Protein AF-A0A0K1PYU6-F1 (afdb_monomer_lite)

Secondary structure (DSSP, 8-state):
------HHHHHHHHHHHHHHHHHHHHHHHHSS-HHHHHHHHHHHHHHHHHHHHT--THHHHHHHHTTTGGGS-----

Radius of gyration: 31.84 Å; chains: 1; bounding box: 55×22×107 Å

Structure (mmCIF, N/CA/C/O backbone):
data_AF-A0A0K1PYU6-F1
#
_entry.id   AF-A0A0K1PYU6-F1
#
loop_
_atom_site.group_PDB
_atom_site.id
_atom_site.type_symbol
_atom_site.label_atom_id
_atom_site.label_alt_id
_atom_site.label_comp_id
_atom_site.label_asym_id
_atom_site.label_entity_id
_atom_site.label_seq_id
_atom_site.pdbx_PDB_ins_code
_atom_site.Cartn_x
_atom_site.Cartn_y
_atom_site.Cartn_z
_atom_site.occupancy
_atom_site.B_iso_or_equiv
_atom_site.auth_seq_id
_atom_site.auth_comp_id
_atom_site.auth_asym_id
_atom_site.auth_atom_id
_atom_site.pdbx_PDB_model_num
ATOM 1 N N . MET A 1 1 ? 19.447 0.331 -41.815 1.00 53.47 1 MET A N 1
ATOM 2 C CA . MET A 1 1 ? 18.515 0.822 -40.776 1.00 53.47 1 MET A CA 1
ATOM 3 C C . MET A 1 1 ? 18.523 -0.168 -39.621 1.00 53.47 1 MET A C 1
ATOM 5 O O . MET A 1 1 ? 18.067 -1.287 -39.803 1.00 53.47 1 MET A O 1
ATOM 9 N N . GLY A 1 2 ? 19.131 0.181 -38.485 1.00 63.69 2 GLY A N 1
ATOM 10 C CA . GLY A 1 2 ? 19.221 -0.706 -37.319 1.00 63.69 2 GLY A CA 1
ATOM 11 C C . GLY A 1 2 ? 18.160 -0.342 -36.285 1.00 63.69 2 GLY A C 1
ATOM 12 O O . GLY A 1 2 ? 18.189 0.760 -35.746 1.00 63.69 2 GLY A O 1
ATOM 13 N N . ASN A 1 3 ? 17.225 -1.251 -36.009 1.00 74.50 3 ASN A N 1
ATOM 14 C CA . ASN A 1 3 ? 16.235 -1.067 -34.949 1.00 74.50 3 ASN A CA 1
ATOM 15 C C . ASN A 1 3 ? 16.921 -1.210 -33.584 1.00 74.50 3 ASN A C 1
ATOM 17 O O . ASN A 1 3 ? 17.108 -2.319 -33.086 1.00 74.50 3 ASN A O 1
ATOM 21 N N . VAL A 1 4 ? 17.310 -0.088 -32.973 1.00 77.12 4 VAL A N 1
ATOM 22 C CA . VAL A 1 4 ? 17.860 -0.071 -31.611 1.00 77.12 4 VAL A CA 1
ATOM 23 C C . VAL A 1 4 ? 16.724 -0.333 -30.624 1.00 77.12 4 VAL A C 1
ATOM 25 O O . VAL A 1 4 ? 15.973 0.562 -30.233 1.00 77.12 4 VAL A O 1
ATOM 28 N N . VAL A 1 5 ? 16.571 -1.592 -30.225 1.00 76.56 5 VAL A N 1
ATOM 29 C CA . VAL A 1 5 ? 15.599 -1.989 -29.204 1.00 76.56 5 VAL A CA 1
ATOM 30 C C . VAL A 1 5 ? 16.109 -1.582 -27.826 1.00 76.56 5 VAL A C 1
ATOM 32 O O . VAL A 1 5 ? 17.181 -1.987 -27.387 1.00 76.56 5 VAL A O 1
ATOM 35 N N . ASN A 1 6 ? 15.324 -0.780 -27.108 1.00 84.75 6 ASN A N 1
ATOM 36 C CA . ASN A 1 6 ? 15.671 -0.351 -25.758 1.00 84.75 6 ASN A CA 1
ATOM 37 C C . ASN A 1 6 ? 15.435 -1.493 -24.748 1.00 84.75 6 ASN A C 1
ATOM 39 O O . ASN A 1 6 ? 14.303 -1.731 -24.307 1.00 84.75 6 ASN A O 1
ATOM 43 N N . LEU A 1 7 ? 16.516 -2.166 -24.337 1.00 87.19 7 LEU A N 1
ATOM 44 C CA . LEU A 1 7 ? 16.469 -3.269 -23.369 1.00 87.19 7 LEU A CA 1
ATOM 45 C C . LEU A 1 7 ? 15.879 -2.863 -22.008 1.00 87.19 7 LEU A C 1
ATOM 47 O O . LEU A 1 7 ? 15.248 -3.687 -21.345 1.00 87.19 7 LEU A O 1
ATOM 51 N N . ASN A 1 8 ? 16.019 -1.604 -21.584 1.00 88.12 8 ASN A N 1
ATOM 52 C CA . ASN A 1 8 ? 15.472 -1.149 -20.303 1.00 88.12 8 ASN A CA 1
ATOM 53 C C . ASN A 1 8 ? 13.941 -1.145 -20.319 1.00 88.12 8 ASN A C 1
ATOM 55 O O . ASN A 1 8 ? 13.311 -1.561 -19.344 1.00 88.12 8 ASN A O 1
ATOM 59 N N . ARG A 1 9 ? 13.324 -0.724 -21.432 1.00 87.25 9 ARG A N 1
ATOM 60 C CA . ARG A 1 9 ? 11.860 -0.784 -21.595 1.00 87.25 9 ARG A CA 1
ATOM 61 C C . ARG A 1 9 ? 11.365 -2.227 -21.593 1.00 87.25 9 ARG A C 1
ATOM 63 O O . ARG A 1 9 ? 10.360 -2.510 -20.943 1.00 87.25 9 ARG A O 1
ATOM 70 N N . PHE A 1 10 ? 12.090 -3.128 -22.254 1.00 89.06 10 PHE A N 1
ATOM 71 C CA . PHE A 1 10 ? 11.767 -4.554 -22.275 1.00 89.06 10 PHE A CA 1
ATOM 72 C C . PHE A 1 10 ? 11.822 -5.176 -20.872 1.00 89.06 10 PHE A C 1
ATOM 74 O O . PHE A 1 10 ? 10.843 -5.771 -20.422 1.00 89.06 10 PHE A O 1
ATOM 81 N N . ARG A 1 11 ? 12.912 -4.946 -20.126 1.00 92.25 11 ARG A N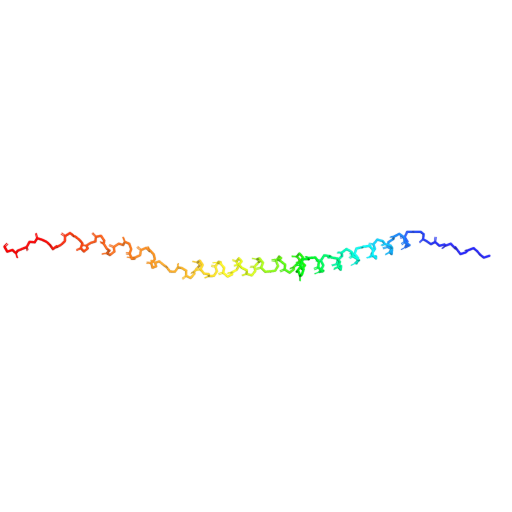 1
ATOM 82 C CA . ARG A 1 11 ? 13.055 -5.414 -18.735 1.00 92.25 11 ARG A CA 1
ATOM 83 C C . ARG A 1 11 ? 11.941 -4.877 -17.835 1.00 92.25 11 ARG A C 1
ATOM 85 O O . ARG A 1 11 ? 11.328 -5.647 -17.101 1.00 92.25 11 ARG A O 1
ATOM 92 N N . LYS A 1 12 ? 11.620 -3.581 -17.933 1.00 92.06 12 LYS A N 1
ATOM 93 C CA . LYS A 1 12 ? 10.518 -2.965 -17.170 1.00 92.06 12 LYS A CA 1
ATOM 94 C C . LYS A 1 12 ? 9.151 -3.554 -17.523 1.00 92.06 12 LYS A C 1
ATOM 96 O O . LYS A 1 12 ? 8.294 -3.641 -16.646 1.00 92.06 12 LYS A O 1
ATOM 101 N N . LYS A 1 13 ? 8.921 -3.920 -18.789 1.00 91.44 13 LYS A N 1
ATOM 102 C CA . LYS A 1 13 ? 7.679 -4.576 -19.220 1.00 91.44 13 LYS A CA 1
ATOM 103 C C . LYS A 1 13 ? 7.565 -5.965 -18.589 1.00 91.44 13 LYS A C 1
ATOM 105 O O . LYS A 1 13 ? 6.576 -6.221 -17.913 1.00 91.44 13 LYS A O 1
ATOM 110 N N . LYS A 1 14 ? 8.618 -6.782 -18.698 1.00 91.75 14 LYS A N 1
ATOM 111 C CA . LYS A 1 14 ? 8.677 -8.119 -18.091 1.00 91.75 14 LYS A CA 1
ATOM 112 C C . LYS A 1 14 ? 8.436 -8.075 -16.577 1.00 91.75 14 LYS A C 1
ATOM 114 O O . LYS A 1 14 ? 7.576 -8.778 -16.070 1.00 91.75 14 LYS A O 1
ATOM 119 N N . GLN A 1 15 ? 9.100 -7.160 -15.865 1.00 93.25 15 GLN A N 1
ATOM 120 C CA . GLN A 1 15 ? 8.888 -6.979 -14.422 1.00 93.25 15 GLN A CA 1
ATOM 121 C C . GLN A 1 15 ? 7.440 -6.615 -14.062 1.00 93.25 15 GLN A C 1
ATOM 123 O O . GLN A 1 15 ? 6.940 -7.038 -13.022 1.00 93.25 15 GLN A O 1
ATOM 128 N N . ARG A 1 16 ? 6.760 -5.811 -14.889 1.00 92.69 16 ARG A N 1
ATOM 129 C CA . ARG A 1 16 ? 5.340 -5.487 -14.682 1.00 92.69 16 ARG A CA 1
ATOM 130 C C . ARG A 1 16 ? 4.442 -6.701 -14.899 1.00 92.69 16 ARG A C 1
ATOM 132 O O . ARG A 1 16 ? 3.528 -6.905 -14.110 1.00 92.69 16 ARG A O 1
ATOM 139 N N . GLU A 1 17 ? 4.715 -7.500 -15.925 1.00 92.81 17 GLU A N 1
ATOM 140 C CA . GLU A 1 17 ? 3.980 -8.738 -16.207 1.00 92.81 17 GLU A CA 1
ATOM 141 C C . GLU A 1 17 ? 4.156 -9.766 -15.079 1.00 92.81 17 GLU A C 1
ATOM 143 O O . GLU A 1 17 ? 3.173 -10.334 -14.608 1.00 92.81 17 GLU A O 1
ATOM 148 N N . ASP A 1 18 ? 5.380 -9.945 -14.579 1.00 90.94 18 ASP A N 1
ATOM 149 C CA . ASP A 1 18 ? 5.670 -10.862 -13.472 1.00 90.94 18 ASP A CA 1
ATOM 150 C C . ASP A 1 18 ? 4.945 -10.434 -12.184 1.00 90.94 18 ASP A C 1
ATOM 152 O O . ASP A 1 18 ? 4.323 -11.259 -11.511 1.00 90.94 18 ASP A O 1
ATOM 156 N N . LYS A 1 19 ? 4.932 -9.128 -11.879 1.00 90.00 19 LYS A N 1
ATOM 157 C CA . LYS A 1 19 ? 4.160 -8.575 -10.753 1.00 90.00 19 LYS A CA 1
ATOM 158 C C . LYS A 1 19 ? 2.654 -8.788 -10.914 1.00 90.00 19 LYS A C 1
ATOM 160 O O . LYS A 1 19 ? 1.982 -9.095 -9.933 1.00 90.00 19 LYS A O 1
ATOM 165 N N . ALA A 1 20 ? 2.118 -8.639 -12.126 1.00 88.12 20 ALA A N 1
ATOM 166 C CA . ALA A 1 20 ? 0.697 -8.858 -12.391 1.00 88.12 20 ALA A CA 1
ATOM 167 C C . ALA A 1 20 ? 0.300 -10.327 -12.163 1.00 88.12 20 ALA A C 1
ATOM 169 O O . ALA A 1 20 ? -0.685 -10.589 -11.476 1.00 88.12 20 ALA A O 1
ATOM 170 N N . LYS A 1 21 ? 1.116 -11.276 -12.641 1.00 89.19 21 LYS A N 1
ATOM 171 C CA . LYS A 1 21 ? 0.916 -12.716 -12.401 1.00 89.19 21 LYS A CA 1
ATOM 172 C C . LYS A 1 21 ? 0.968 -13.059 -10.916 1.00 89.19 21 LYS A C 1
ATOM 174 O O . LYS A 1 21 ? 0.116 -13.784 -10.417 1.00 89.19 21 LYS A O 1
ATOM 179 N N . GLN A 1 22 ? 1.939 -12.511 -10.184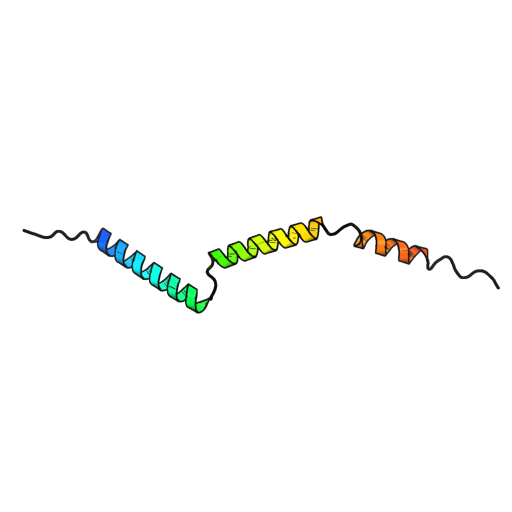 1.00 85.75 22 GLN A N 1
ATOM 180 C CA . GLN A 1 22 ? 2.013 -12.696 -8.733 1.00 85.75 22 GLN A CA 1
ATOM 181 C C . GLN A 1 22 ? 0.775 -12.134 -8.026 1.00 85.75 22 GLN A C 1
ATOM 183 O O . GLN A 1 22 ? 0.245 -12.778 -7.126 1.00 85.75 22 GLN A O 1
ATOM 188 N N . ALA A 1 23 ? 0.278 -10.968 -8.444 1.00 84.88 23 ALA A N 1
ATOM 189 C CA . ALA A 1 23 ? -0.940 -10.388 -7.886 1.00 84.88 23 ALA A CA 1
ATOM 190 C C . ALA A 1 23 ? -2.177 -11.263 -8.149 1.00 84.88 23 ALA A C 1
ATOM 192 O O . ALA A 1 23 ? -3.012 -11.413 -7.260 1.00 84.88 23 ALA A O 1
ATOM 193 N N . GLU A 1 24 ? -2.284 -11.867 -9.332 1.00 84.69 24 GLU A N 1
ATOM 194 C CA . GLU A 1 24 ? -3.347 -12.816 -9.671 1.00 84.69 24 GLU A CA 1
ATOM 195 C C . GLU A 1 24 ? -3.261 -14.093 -8.829 1.00 84.69 24 GLU A C 1
ATOM 197 O O . GLU A 1 24 ? -4.241 -14.482 -8.196 1.00 84.69 24 GLU A O 1
ATOM 202 N N . ILE A 1 25 ? -2.067 -14.677 -8.716 1.00 84.12 25 ILE A N 1
ATOM 203 C CA . ILE A 1 25 ? -1.810 -15.835 -7.854 1.00 84.12 25 ILE A CA 1
ATOM 204 C C . ILE A 1 25 ? -2.166 -15.520 -6.398 1.00 84.12 25 ILE A C 1
ATOM 206 O O . ILE A 1 25 ? -2.814 -16.326 -5.736 1.00 84.12 25 ILE A O 1
ATOM 210 N N . ASN A 1 26 ? -1.784 -14.347 -5.894 1.00 81.69 26 ASN A N 1
ATOM 211 C CA . ASN A 1 26 ? -2.108 -13.921 -4.535 1.00 81.69 26 ASN A CA 1
ATOM 212 C C . ASN A 1 26 ? -3.618 -13.706 -4.351 1.00 81.69 26 ASN A C 1
ATOM 214 O O . ASN A 1 26 ? -4.149 -14.035 -3.292 1.00 81.69 26 ASN A O 1
ATOM 218 N N . ARG A 1 27 ? -4.320 -13.205 -5.378 1.00 80.69 27 ARG A N 1
ATOM 219 C CA . ARG A 1 27 ? -5.782 -13.055 -5.376 1.00 80.69 27 ARG A CA 1
ATOM 220 C C . ARG A 1 27 ? -6.479 -14.416 -5.301 1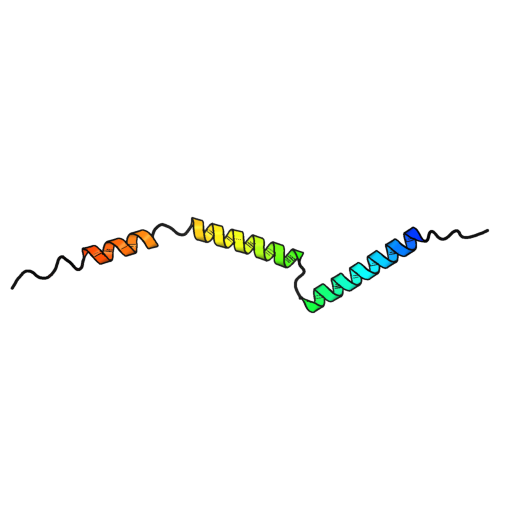.00 80.69 27 ARG A C 1
ATOM 222 O O . ARG A 1 27 ? -7.398 -14.559 -4.506 1.00 80.69 27 ARG A O 1
ATOM 229 N N . VAL A 1 28 ? -6.006 -15.412 -6.054 1.00 80.44 28 VAL A N 1
ATOM 230 C CA . VAL A 1 28 ? -6.533 -16.788 -6.011 1.00 80.44 28 VAL A CA 1
ATOM 231 C C . VAL A 1 28 ? -6.196 -17.475 -4.685 1.00 80.44 28 VAL A C 1
ATOM 233 O O . VAL A 1 28 ? -7.080 -18.027 -4.039 1.00 80.44 28 VAL A O 1
ATOM 236 N N . ARG A 1 29 ? -4.932 -17.424 -4.245 1.00 75.19 29 ARG A N 1
ATOM 237 C CA . ARG A 1 29 ? -4.461 -18.140 -3.045 1.00 75.19 29 ARG A CA 1
ATOM 238 C C . ARG A 1 29 ? -5.049 -17.610 -1.754 1.00 75.19 29 ARG A C 1
ATOM 240 O O . ARG A 1 29 ? -5.321 -18.386 -0.847 1.00 75.19 29 ARG A O 1
ATOM 247 N N . HIS A 1 30 ? -5.178 -16.296 -1.639 1.00 74.81 30 HIS A N 1
ATOM 248 C CA . HIS A 1 30 ? -5.594 -15.689 -0.383 1.00 74.81 30 HIS A CA 1
ATOM 249 C C . HIS A 1 30 ? -7.050 -15.236 -0.402 1.00 74.81 30 HIS A C 1
ATOM 251 O O . HIS A 1 30 ? -7.564 -14.903 0.665 1.00 74.81 30 HIS A O 1
ATOM 257 N N . GLY A 1 31 ? -7.708 -15.171 -1.570 1.00 72.50 31 GLY A N 1
ATOM 258 C CA . GLY A 1 31 ? -9.079 -14.662 -1.755 1.00 72.50 31 GLY A CA 1
ATOM 259 C C . GLY A 1 31 ? -9.258 -13.174 -1.414 1.00 72.50 31 GLY A C 1
ATOM 260 O O . GLY A 1 31 ? -10.187 -12.525 -1.884 1.00 72.50 31 GLY A O 1
ATOM 261 N N . ARG A 1 32 ? -8.342 -12.626 -0.612 1.00 70.81 32 AR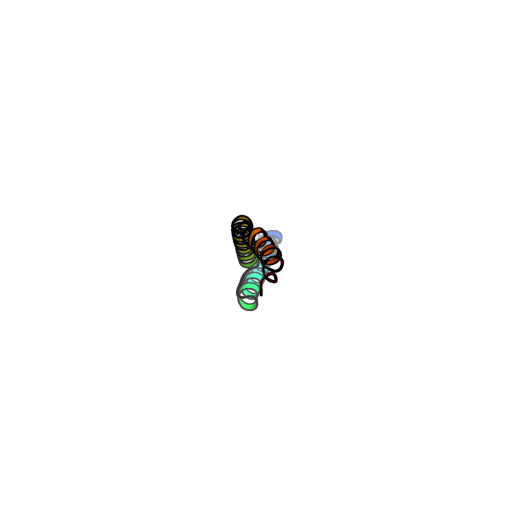G A N 1
ATOM 262 C CA . ARG A 1 32 ? -8.282 -11.273 -0.080 1.00 70.81 32 ARG A CA 1
ATOM 263 C C . ARG A 1 32 ? -6.877 -10.742 -0.323 1.00 70.81 32 ARG A C 1
ATOM 265 O O . ARG A 1 32 ? -5.891 -11.406 0.008 1.00 70.81 32 ARG A O 1
ATOM 272 N N . THR A 1 33 ? -6.766 -9.554 -0.898 1.00 76.75 33 THR A N 1
ATOM 273 C CA . THR A 1 33 ? -5.468 -8.893 -1.079 1.00 76.75 33 THR A CA 1
ATOM 274 C C . THR A 1 33 ? -4.961 -8.333 0.252 1.00 76.75 33 THR A C 1
ATOM 276 O O . THR A 1 33 ? -5.745 -8.108 1.173 1.00 76.75 33 THR A O 1
ATOM 279 N N . GLN A 1 34 ? -3.655 -8.072 0.365 1.00 73.00 34 GLN A N 1
ATOM 280 C CA . GLN A 1 34 ? -3.080 -7.434 1.558 1.00 73.00 34 GLN A CA 1
ATOM 281 C C . GLN A 1 34 ? -3.801 -6.113 1.882 1.00 73.00 34 GLN A C 1
ATOM 283 O O . GLN A 1 34 ? -4.267 -5.927 2.995 1.00 73.00 34 GLN A O 1
ATOM 288 N N . ALA A 1 35 ? -4.046 -5.278 0.866 1.00 75.81 35 ALA A N 1
ATOM 289 C CA . ALA A 1 35 ? -4.776 -4.019 1.017 1.00 75.81 35 ALA A CA 1
ATOM 290 C C . ALA A 1 35 ? -6.219 -4.193 1.531 1.00 75.81 35 ALA A C 1
ATOM 292 O O . ALA A 1 35 ? -6.737 -3.321 2.225 1.00 75.81 35 ALA A O 1
ATOM 293 N N . GLN A 1 36 ? -6.888 -5.300 1.185 1.00 76.12 36 GLN A N 1
ATOM 294 C CA . GLN A 1 36 ? -8.207 -5.620 1.736 1.00 76.12 36 GLN A CA 1
ATOM 295 C C . GLN A 1 36 ? -8.106 -6.040 3.201 1.00 76.12 36 GLN A C 1
ATOM 297 O O . GLN A 1 36 ? -8.904 -5.566 4.000 1.00 76.12 36 GLN A O 1
ATOM 302 N N . LYS A 1 37 ? -7.109 -6.860 3.561 1.00 79.31 37 LYS A N 1
ATOM 303 C CA . LYS A 1 37 ? -6.851 -7.234 4.960 1.00 79.31 37 LYS A CA 1
ATOM 304 C C . LYS A 1 37 ? -6.544 -6.013 5.818 1.00 79.31 37 LYS A C 1
ATOM 306 O O . LYS A 1 37 ? -7.104 -5.893 6.898 1.00 79.31 37 LYS A O 1
ATOM 311 N N . ASP A 1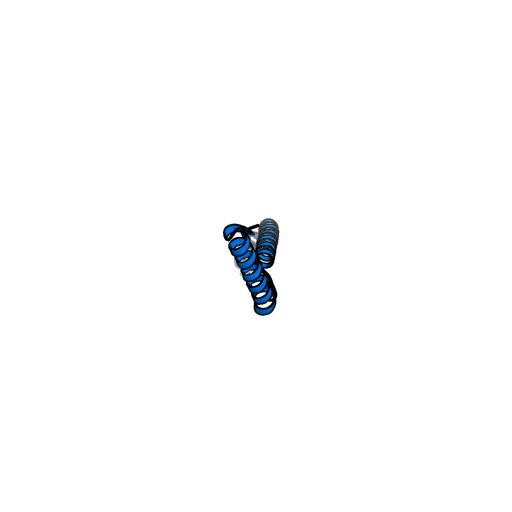 38 ? -5.715 -5.099 5.324 1.00 82.06 38 ASP A N 1
ATOM 312 C CA . ASP A 1 38 ? -5.325 -3.895 6.058 1.00 82.06 38 ASP A CA 1
ATOM 313 C C . ASP A 1 38 ? -6.531 -2.970 6.292 1.00 82.06 38 ASP A C 1
ATOM 315 O O . ASP A 1 38 ? -6.692 -2.425 7.383 1.00 82.06 38 ASP A O 1
ATOM 319 N N . ARG A 1 39 ? -7.427 -2.843 5.299 1.00 82.69 39 ARG A N 1
ATOM 320 C CA . ARG A 1 39 ? -8.711 -2.142 5.474 1.00 82.69 39 ARG A CA 1
ATOM 321 C C . ARG A 1 39 ? -9.601 -2.828 6.505 1.00 82.69 39 ARG A C 1
ATOM 323 O O . ARG A 1 39 ? -10.075 -2.160 7.413 1.00 82.69 39 ARG A O 1
ATOM 330 N N . GLU A 1 40 ? -9.777 -4.144 6.398 1.00 83.00 40 GLU A N 1
ATOM 331 C CA . GLU A 1 40 ? -10.580 -4.928 7.346 1.00 83.00 40 GLU A CA 1
ATOM 332 C C . GLU A 1 40 ? -10.051 -4.775 8.781 1.00 83.00 40 GLU A C 1
ATOM 334 O O . GLU A 1 40 ? -10.823 -4.621 9.722 1.00 83.00 40 GLU A O 1
ATOM 339 N N . LEU A 1 41 ? -8.726 -4.781 8.946 1.00 83.06 41 LEU A N 1
ATOM 340 C CA . LEU A 1 41 ? -8.066 -4.621 10.236 1.00 83.06 41 LEU A CA 1
ATOM 341 C C . LEU A 1 41 ? -8.276 -3.212 10.801 1.00 83.06 41 LEU A C 1
ATOM 343 O O . LEU A 1 41 ? -8.603 -3.067 11.975 1.00 83.06 41 LEU A O 1
ATOM 347 N N . ALA A 1 42 ? -8.141 -2.179 9.966 1.00 87.81 42 ALA A N 1
ATOM 348 C CA . ALA A 1 42 ? -8.407 -0.801 10.366 1.00 87.81 42 ALA A CA 1
ATOM 349 C C . ALA A 1 42 ? -9.877 -0.593 10.764 1.00 87.81 42 ALA A C 1
ATOM 351 O O . ALA A 1 42 ? -10.154 0.095 11.748 1.00 87.81 42 ALA A O 1
ATOM 352 N N . ASP A 1 43 ? -10.814 -1.202 10.039 1.00 85.19 43 ASP A N 1
ATOM 353 C CA . ASP A 1 43 ? -12.241 -1.122 10.347 1.00 85.19 43 ASP A CA 1
ATOM 354 C C . ASP A 1 43 ? -12.586 -1.887 11.631 1.00 85.19 43 ASP A C 1
ATOM 356 O O . ASP A 1 43 ? -13.328 -1.361 12.462 1.00 85.19 43 ASP A O 1
ATOM 360 N N . ARG A 1 44 ? -11.973 -3.057 11.874 1.00 83.62 44 ARG A N 1
ATOM 361 C CA . ARG A 1 44 ? -12.085 -3.758 13.166 1.00 83.62 44 ARG A CA 1
ATOM 362 C C . ARG A 1 44 ? -11.527 -2.933 14.315 1.00 83.62 44 ARG A C 1
ATOM 364 O O . ARG A 1 44 ? -12.228 -2.752 15.295 1.00 83.62 44 ARG A O 1
ATOM 371 N N . GLN A 1 45 ? -10.340 -2.348 14.176 1.00 85.19 45 GLN A N 1
ATOM 372 C CA . GLN A 1 45 ? -9.760 -1.494 15.220 1.00 85.19 45 GLN A CA 1
ATOM 373 C C . GLN A 1 45 ? -10.604 -0.249 15.509 1.00 85.19 45 GLN A C 1
ATOM 375 O O . GLN A 1 45 ? -10.581 0.279 16.619 1.00 85.19 45 GLN A O 1
ATOM 380 N N . ARG A 1 46 ? -11.303 0.293 14.506 1.00 83.12 46 ARG A N 1
ATOM 381 C CA . ARG A 1 46 ? -12.259 1.390 14.713 1.00 83.12 46 ARG A CA 1
ATOM 382 C C . ARG A 1 46 ? -13.497 0.895 15.445 1.00 83.12 46 ARG A C 1
ATOM 384 O O . ARG A 1 46 ? -13.927 1.557 16.380 1.00 83.12 46 ARG A O 1
ATOM 391 N N . ALA A 1 47 ? -14.044 -0.251 15.047 1.00 82.69 47 ALA A N 1
ATOM 392 C CA . ALA A 1 47 ? -15.181 -0.862 15.724 1.00 82.69 47 ALA A CA 1
ATOM 393 C C . ALA A 1 47 ? -14.848 -1.204 17.185 1.00 82.69 47 ALA A C 1
ATOM 395 O O . ALA A 1 47 ? -15.613 -0.851 18.071 1.00 82.69 47 ALA A O 1
ATOM 396 N N . GLU A 1 48 ? -13.681 -1.794 17.446 1.00 81.69 48 GLU A N 1
ATOM 397 C CA . GLU A 1 48 ? -13.166 -2.083 18.788 1.00 81.69 48 GLU A CA 1
ATOM 398 C C . GLU A 1 48 ? -13.046 -0.810 19.625 1.00 81.69 48 GLU A C 1
ATOM 400 O O . GLU A 1 48 ? -13.600 -0.759 20.715 1.00 81.69 48 GLU A O 1
ATOM 405 N N . ARG A 1 49 ? -12.434 0.255 19.091 1.00 79.81 49 ARG A N 1
ATOM 406 C CA . ARG A 1 49 ? -12.340 1.549 19.789 1.00 79.81 49 ARG A CA 1
ATOM 407 C C . ARG A 1 49 ? -13.698 2.193 20.055 1.00 79.81 49 ARG A C 1
ATOM 409 O O . ARG A 1 49 ? -13.893 2.809 21.096 1.00 79.81 49 ARG A O 1
ATOM 416 N N . LEU A 1 50 ? -14.646 2.066 19.127 1.00 77.56 50 LEU A N 1
ATOM 417 C CA . LEU A 1 50 ? -16.013 2.549 19.327 1.00 77.56 50 LEU A CA 1
ATOM 418 C C . LEU A 1 50 ? -16.751 1.737 20.393 1.00 77.56 50 LEU A C 1
ATOM 420 O O . LEU A 1 50 ? -17.532 2.312 21.140 1.00 77.56 50 LEU A O 1
ATOM 424 N N . LEU A 1 51 ? -16.529 0.424 20.457 1.00 76.44 51 LEU A N 1
ATOM 425 C CA . LEU A 1 51 ? -17.088 -0.441 21.496 1.00 76.44 51 LEU A CA 1
ATOM 426 C C . LEU A 1 51 ? -16.440 -0.170 22.854 1.00 76.44 51 LEU A C 1
ATOM 428 O O . LEU A 1 51 ? -17.141 -0.149 23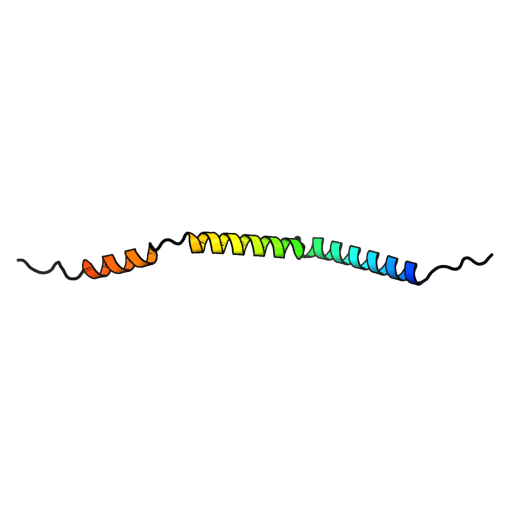.853 1.00 76.44 51 LEU A O 1
ATOM 432 N N . GLU A 1 52 ? -15.135 0.081 22.891 1.00 71.25 52 GLU A N 1
ATOM 433 C CA . GLU A 1 52 ? -14.392 0.448 24.095 1.00 71.25 52 GLU A CA 1
ATOM 434 C C . GLU A 1 52 ? -14.832 1.813 24.634 1.00 71.25 52 GLU A C 1
ATOM 436 O O . GLU A 1 52 ? -15.159 1.918 25.807 1.00 71.25 52 GLU A O 1
ATOM 441 N N . GLY A 1 53 ? -14.973 2.833 23.783 1.00 69.12 53 GLY A N 1
ATOM 442 C CA . GLY A 1 53 ? -15.518 4.134 24.196 1.00 69.12 53 GLY A CA 1
ATOM 443 C C . GLY A 1 53 ? -17.011 4.107 24.553 1.00 69.12 53 GLY A C 1
ATOM 444 O O . GLY A 1 53 ? -17.506 5.029 25.193 1.00 69.12 53 GLY A O 1
ATOM 445 N N . LYS A 1 54 ? -17.735 3.059 24.138 1.00 64.75 54 LYS A N 1
ATOM 446 C CA . LYS A 1 54 ? -19.130 2.789 24.523 1.00 64.75 54 LYS A CA 1
ATOM 447 C C . LYS A 1 54 ? -19.258 1.762 25.644 1.00 64.75 54 LYS A C 1
ATOM 449 O O . LYS A 1 54 ? -20.384 1.501 26.067 1.00 64.75 54 LYS A O 1
ATOM 454 N N . ARG A 1 55 ? -18.153 1.189 26.139 1.00 59.41 55 ARG A N 1
ATOM 455 C CA . ARG A 1 55 ? -18.146 0.497 27.428 1.00 59.41 55 ARG A CA 1
ATOM 456 C C . ARG A 1 55 ? -18.290 1.578 28.482 1.00 59.41 55 ARG A C 1
ATOM 458 O O . ARG A 1 55 ? -17.321 2.118 28.997 1.00 59.41 55 ARG A O 1
ATOM 465 N N . LEU A 1 56 ? -19.547 1.919 28.724 1.00 58.81 56 LEU A N 1
ATOM 466 C CA . LEU A 1 56 ? -19.967 2.601 29.925 1.00 58.81 56 LEU A CA 1
ATOM 467 C C . LEU A 1 56 ? -19.477 1.788 31.124 1.00 58.81 56 LEU A C 1
ATOM 469 O O . LEU A 1 56 ? -19.420 0.557 31.074 1.00 58.81 56 LEU A O 1
ATOM 473 N N . GLU A 1 57 ? -19.172 2.510 32.189 1.00 56.25 57 GLU A N 1
ATOM 474 C CA . GLU A 1 57 ? -18.886 2.119 33.572 1.00 56.25 57 GLU A CA 1
ATOM 475 C C . GLU A 1 57 ? -19.845 1.079 34.206 1.00 56.25 57 GLU A C 1
ATOM 477 O O . GLU A 1 57 ? -19.818 0.876 35.415 1.00 56.25 57 GLU A O 1
ATOM 482 N N . GLN A 1 58 ? -20.668 0.356 33.439 1.00 52.41 58 GLN A N 1
ATOM 483 C CA . GLN A 1 58 ? -21.561 -0.689 33.949 1.00 52.41 58 GLN A CA 1
ATOM 484 C C . GLN A 1 58 ? -20.795 -1.843 34.610 1.00 52.41 58 GLN A C 1
ATOM 486 O O . GLN A 1 58 ? -21.279 -2.418 35.576 1.00 52.41 58 GLN A O 1
ATOM 491 N N . ALA A 1 59 ? -19.563 -2.130 34.177 1.00 50.44 59 ALA A N 1
ATOM 492 C CA . ALA A 1 59 ? -18.726 -3.122 34.857 1.00 50.44 59 ALA A CA 1
ATOM 493 C C . ALA A 1 59 ? -18.125 -2.618 36.187 1.00 50.44 59 ALA A C 1
ATOM 495 O O . ALA A 1 59 ? -17.633 -3.428 36.971 1.00 50.44 59 ALA A O 1
ATOM 496 N N . SER A 1 60 ? -18.128 -1.305 36.446 1.00 45.81 60 SER A N 1
ATOM 497 C CA . SER A 1 60 ? -17.630 -0.726 37.703 1.00 45.81 60 SER A CA 1
ATOM 498 C C . SER A 1 60 ? -18.728 -0.441 38.727 1.00 45.81 60 SER A C 1
ATOM 500 O O . SER A 1 60 ? -18.408 -0.346 39.908 1.00 45.81 60 SER A O 1
ATOM 502 N N . GLU A 1 61 ? -19.996 -0.368 38.316 1.00 49.34 61 GLU A N 1
ATOM 503 C CA . GLU A 1 61 ? -21.127 -0.201 39.242 1.00 49.34 61 GLU A CA 1
ATOM 504 C C . GLU A 1 61 ? -21.751 -1.543 39.671 1.00 49.34 61 GLU A C 1
ATOM 506 O O . GLU A 1 61 ? -22.119 -1.687 40.835 1.00 49.34 61 GLU A O 1
ATOM 511 N N . GLU A 1 62 ? -21.764 -2.575 38.815 1.00 49.06 62 GLU A N 1
ATOM 512 C CA . GLU A 1 62 ? -22.312 -3.901 39.175 1.00 49.06 62 GLU A CA 1
ATOM 513 C C . GLU A 1 62 ? -21.448 -4.687 40.184 1.00 49.06 62 GLU A C 1
ATOM 515 O O . GLU A 1 62 ? -21.925 -5.644 40.786 1.00 49.06 62 GLU A O 1
ATOM 520 N N . ASN A 1 63 ? -20.192 -4.280 40.415 1.00 50.06 63 ASN A N 1
ATOM 521 C CA . ASN A 1 63 ? -19.290 -4.927 41.382 1.00 50.06 63 ASN A CA 1
ATOM 522 C C . ASN A 1 63 ? -19.202 -4.192 42.737 1.00 50.06 63 ASN A C 1
ATOM 524 O O . ASN A 1 63 ? -18.423 -4.588 43.601 1.00 50.06 63 ASN A O 1
ATOM 528 N N . GLN A 1 64 ? -19.956 -3.102 42.930 1.00 49.50 64 GLN A N 1
ATOM 529 C CA . GLN A 1 64 ? -20.045 -2.412 44.228 1.00 49.50 64 GLN A CA 1
ATOM 530 C C . GLN A 1 64 ? -21.397 -2.623 44.921 1.00 49.50 64 GLN A C 1
ATOM 532 O O . GLN A 1 64 ? -21.480 -2.509 46.142 1.00 49.50 64 GLN A O 1
ATOM 537 N N . THR A 1 65 ? -22.446 -2.980 44.176 1.00 47.50 65 THR A N 1
ATOM 538 C CA . THR A 1 65 ? -23.781 -3.227 44.740 1.00 47.50 65 THR A CA 1
ATOM 539 C C . THR A 1 65 ? -23.913 -4.615 45.369 1.00 47.50 65 THR A C 1
ATOM 541 O O . THR A 1 65 ? -24.628 -4.760 46.355 1.00 47.50 65 THR A O 1
ATOM 544 N N . SER A 1 66 ? -23.166 -5.622 44.902 1.00 48.53 66 SER A N 1
ATOM 545 C CA . SER A 1 66 ? -23.235 -6.981 45.462 1.00 48.53 66 SER A CA 1
ATOM 546 C C . SER A 1 66 ? -22.448 -7.180 46.766 1.00 48.53 66 SER A C 1
ATOM 548 O O . SER A 1 66 ? -22.647 -8.190 47.429 1.00 48.53 66 SER A O 1
ATOM 550 N N . SER A 1 67 ? -21.560 -6.255 47.165 1.00 46.41 67 SER A N 1
ATOM 551 C CA . SER A 1 67 ? -20.824 -6.355 48.443 1.00 46.41 67 SER A CA 1
ATOM 552 C C . SER A 1 67 ? -21.510 -5.643 49.612 1.00 46.41 67 SER A C 1
ATOM 554 O O . SER A 1 67 ? -21.104 -5.828 50.757 1.00 46.41 67 SER A O 1
ATOM 556 N N . ALA A 1 68 ? -22.513 -4.800 49.343 1.00 50.72 68 ALA A N 1
ATOM 557 C CA . ALA A 1 68 ? -23.246 -4.065 50.375 1.00 50.72 68 ALA A CA 1
ATOM 558 C C . ALA A 1 68 ? -24.482 -4.829 50.887 1.00 50.72 68 ALA A C 1
ATOM 560 O O . ALA A 1 68 ? -24.858 -4.657 52.044 1.00 50.72 68 ALA A O 1
ATOM 561 N N . GLU A 1 69 ? -25.074 -5.708 50.071 1.00 49.34 69 GLU A N 1
ATOM 562 C CA . GLU A 1 69 ? -26.313 -6.423 50.420 1.00 49.34 69 GLU A CA 1
ATOM 563 C C . GLU A 1 69 ? -26.098 -7.706 51.253 1.00 49.34 69 GLU A C 1
ATOM 565 O O . GLU A 1 69 ? -27.038 -8.176 51.882 1.00 49.34 69 GLU A O 1
ATOM 570 N N . GLU A 1 70 ? -24.872 -8.238 51.378 1.00 49.66 70 GLU A N 1
ATOM 571 C CA . GLU A 1 70 ? -24.616 -9.475 52.155 1.00 49.66 70 GLU A CA 1
ATOM 572 C C . GLU A 1 70 ? -24.262 -9.228 53.643 1.00 49.66 70 GLU A C 1
ATOM 574 O O . GLU A 1 70 ? -24.096 -10.168 54.415 1.00 49.66 70 GLU A O 1
ATOM 579 N N . SER A 1 71 ? -24.180 -7.969 54.097 1.00 45.34 71 SER A N 1
ATOM 580 C CA . SER A 1 71 ? -23.831 -7.639 55.499 1.00 45.34 71 SER A CA 1
ATOM 581 C C . SER A 1 71 ? -24.996 -7.125 56.356 1.00 45.34 71 SER A C 1
ATOM 583 O O . SER A 1 71 ? -24.793 -6.788 57.522 1.00 45.34 71 SER A O 1
ATOM 585 N N . GLY A 1 72 ? -26.212 -7.069 55.798 1.00 47.91 72 GLY A N 1
ATOM 586 C CA . GLY A 1 72 ? -27.364 -6.399 56.412 1.00 47.91 72 GLY A CA 1
ATOM 587 C C . GLY A 1 72 ? -28.496 -7.294 56.918 1.00 47.91 72 GLY A C 1
ATOM 588 O O . GLY A 1 72 ? -29.431 -6.761 57.506 1.00 47.91 72 GLY A O 1
ATOM 589 N N . GLU A 1 73 ? -28.450 -8.617 56.724 1.00 49.34 73 GLU A N 1
ATOM 590 C CA . GLU A 1 73 ? -29.602 -9.481 57.027 1.00 49.34 73 GLU A CA 1
ATOM 591 C C . GLU A 1 73 ? -29.216 -10.738 57.819 1.00 49.34 73 GLU A C 1
ATOM 593 O O . GLU A 1 73 ? -29.284 -11.868 57.349 1.00 49.34 73 GLU A O 1
ATOM 598 N N . SER A 1 74 ? -28.814 -10.539 59.076 1.00 40.81 74 SER A N 1
ATOM 599 C CA . SER A 1 74 ? -28.982 -11.560 60.118 1.00 40.81 74 SER A CA 1
ATOM 600 C C . SER A 1 74 ? -29.080 -10.902 61.496 1.00 40.81 74 SER A C 1
ATOM 602 O O . SER A 1 74 ? -28.173 -10.980 62.326 1.00 40.81 74 SER A O 1
ATOM 604 N N . GLY A 1 75 ? -30.195 -10.220 61.732 1.00 48.22 75 GLY A N 1
ATOM 605 C CA . GLY A 1 75 ? -30.582 -9.749 63.051 1.00 48.22 75 GLY A CA 1
ATOM 606 C C . GLY A 1 75 ? -32.085 -9.545 63.108 1.00 48.22 75 GLY A C 1
ATOM 607 O O . GLY A 1 75 ? -32.522 -8.450 62.804 1.00 48.22 75 GLY A O 1
ATOM 608 N N . GLU A 1 76 ? -32.838 -10.603 63.439 1.00 39.94 76 GLU A N 1
ATOM 609 C CA . GLU A 1 76 ? -33.969 -10.597 64.394 1.00 39.94 76 GLU A CA 1
ATOM 610 C C . GLU A 1 76 ? -34.865 -11.837 64.246 1.00 39.94 76 GLU A C 1
ATOM 612 O O . GLU A 1 76 ? -35.733 -11.902 63.376 1.00 39.94 76 GLU A O 1
ATOM 617 N N . SER A 1 77 ? -34.659 -12.820 65.133 1.00 36.75 77 SER A N 1
ATOM 618 C CA . SER A 1 77 ? -35.679 -13.575 65.895 1.00 36.75 77 SER A CA 1
ATOM 619 C C . SER A 1 77 ? -34.997 -14.561 66.841 1.00 36.75 77 SER A C 1
ATOM 621 O O . SER A 1 77 ? -34.141 -15.335 66.360 1.00 36.75 77 SER A O 1
#

pLDDT: mean 71.73, std 16.72, range [36.75, 93.25]

InterPro domains:
  IPR025227 Protein of unknown function DUF4169 [PF13770] (2-56)

Sequence (77 aa):
MGNVVNLNRFRKKKQREDKAKQAEINRVRHGRTQAQKDRELADRQRAERLLEGKRLEQASEENQTSSAEESGESGES

Foldseek 3Di:
DDDPDDVVVVVVVVVVVVVVVVQVVCCVVVVADPVRVVVVVVVVVVVVVVVVVVPPCPVVVVVVVVVVVVPPPDDDD

Organism: NCBI:txid1391654